Protein AF-A0A1H1K9F5-F1 (afdb_monomer_lite)

pLDDT: mean 82.19, std 9.65, range [50.91, 91.38]

Foldseek 3Di:
DLLVVVCVPDPDDPVLSVLLVLLLVLLCVVVVDDDPVVSNVLSVQLVVVSVVDPDRHNVVSNVVSNVVVVVVVD

Radius of gyration: 11.21 Å; chains: 1; bounding box: 22×24×29 Å

Secondary structure (DSSP, 8-state):
-HHHHHHTT----HHHHHHHHHHHHHHHHHTT--SHHHHHHHHHHHHHHHHH-SS--HHHHHHHHHHHHHHHT-

Sequence (74 aa):
MAIRRLLEGSTFAPETVQALGEAYQGVVEALGLRDRAAKEEAAQLIIGLATSLKTVDAAQLRDEAIAKLKDKDR

Structure (mmCIF, N/CA/C/O backbone):
data_AF-A0A1H1K9F5-F1
#
_entry.id   AF-A0A1H1K9F5-F1
#
loop_
_atom_site.group_PDB
_atom_site.id
_atom_site.type_symbol
_atom_site.label_atom_id
_atom_site.label_alt_id
_atom_site.label_comp_id
_atom_site.label_asym_id
_atom_site.label_entity_id
_atom_site.label_seq_id
_atom_site.pdbx_PDB_ins_code
_atom_site.Cartn_x
_atom_site.Cartn_y
_atom_site.Cartn_z
_atom_site.occupancy
_atom_site.B_iso_or_equiv
_atom_site.auth_seq_id
_atom_site.auth_comp_id
_atom_site.auth_asym_id
_atom_site.auth_atom_id
_atom_site.pdbx_PDB_model_num
ATOM 1 N N . MET A 1 1 ? -0.984 -13.944 0.068 1.00 60.12 1 MET A N 1
ATOM 2 C CA . MET A 1 1 ? -1.008 -12.508 0.433 1.00 60.12 1 MET A CA 1
ATOM 3 C C . MET A 1 1 ? -2.067 -11.817 -0.410 1.00 60.12 1 MET A C 1
ATOM 5 O O . MET A 1 1 ? -2.151 -12.155 -1.583 1.00 60.12 1 MET A O 1
ATOM 9 N N . ALA A 1 2 ? -2.862 -10.900 0.153 1.00 64.62 2 ALA A N 1
ATOM 10 C CA . ALA A 1 2 ? -3.933 -10.210 -0.582 1.00 64.62 2 ALA A CA 1
ATOM 11 C C . ALA A 1 2 ? -3.402 -9.489 -1.833 1.00 64.62 2 ALA A C 1
ATOM 13 O O . ALA A 1 2 ? -3.974 -9.624 -2.910 1.00 64.62 2 ALA A O 1
ATOM 14 N N . ILE A 1 3 ? -2.233 -8.852 -1.717 1.00 68.88 3 ILE A N 1
ATOM 15 C CA . ILE A 1 3 ? -1.614 -8.138 -2.834 1.00 68.88 3 ILE A CA 1
ATOM 16 C C . ILE A 1 3 ? -1.165 -9.055 -3.983 1.00 68.88 3 ILE A C 1
ATOM 18 O O . ILE A 1 3 ? -1.321 -8.684 -5.137 1.00 68.88 3 ILE A O 1
ATOM 22 N N . ARG A 1 4 ? -0.715 -10.295 -3.715 1.00 68.81 4 ARG A N 1
ATOM 23 C CA . ARG A 1 4 ? -0.302 -11.238 -4.782 1.00 68.81 4 ARG A CA 1
ATOM 24 C C . ARG A 1 4 ? -1.423 -11.512 -5.784 1.00 68.81 4 ARG A C 1
ATOM 26 O O . ARG A 1 4 ? -1.162 -11.570 -6.975 1.00 68.81 4 ARG A O 1
ATOM 33 N N . ARG A 1 5 ? -2.661 -11.630 -5.300 1.00 68.25 5 ARG A N 1
ATOM 34 C CA . ARG A 1 5 ? -3.829 -11.923 -6.141 1.00 68.25 5 ARG A CA 1
ATOM 35 C C . ARG A 1 5 ? -4.198 -10.753 -7.059 1.00 68.25 5 ARG A C 1
ATOM 37 O O . ARG A 1 5 ? -4.747 -10.963 -8.129 1.00 68.25 5 ARG A O 1
ATOM 44 N N . LEU A 1 6 ? -3.889 -9.528 -6.632 1.00 67.00 6 LEU A N 1
ATOM 45 C CA . LEU A 1 6 ? -4.070 -8.316 -7.434 1.00 67.00 6 LEU A CA 1
ATOM 46 C C . LEU A 1 6 ? -2.923 -8.132 -8.448 1.00 67.00 6 LEU A C 1
ATOM 48 O O . LEU A 1 6 ? -3.119 -7.555 -9.514 1.00 67.00 6 LEU A O 1
ATOM 52 N N . LEU A 1 7 ? -1.738 -8.670 -8.148 1.00 69.44 7 LEU A N 1
ATOM 53 C CA . LEU A 1 7 ? -0.564 -8.618 -9.023 1.00 69.44 7 LEU A CA 1
ATOM 54 C C . L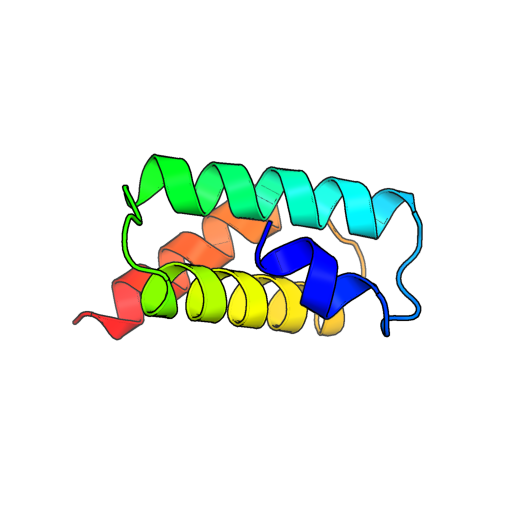EU A 1 7 ? -0.572 -9.677 -10.136 1.00 69.44 7 LEU A C 1
ATOM 56 O O . LEU A 1 7 ? 0.003 -9.421 -11.187 1.00 69.44 7 LEU A O 1
ATOM 60 N N . GLU A 1 8 ? -1.242 -10.823 -9.956 1.00 66.38 8 GLU A N 1
ATOM 61 C CA . GLU A 1 8 ? -1.312 -11.910 -10.959 1.00 66.38 8 GLU A CA 1
ATOM 62 C C . GLU A 1 8 ? -1.894 -11.487 -12.325 1.00 66.38 8 GLU A C 1
ATOM 64 O O . GLU A 1 8 ? -1.653 -12.164 -13.319 1.00 66.38 8 GLU A O 1
ATOM 69 N N . GLY A 1 9 ? -2.624 -10.368 -12.399 1.00 62.78 9 GLY A N 1
ATOM 70 C CA . GLY A 1 9 ? -3.158 -9.805 -13.649 1.00 62.78 9 GLY A CA 1
ATOM 71 C C . GLY A 1 9 ? -2.480 -8.515 -14.120 1.00 62.78 9 GLY A C 1
ATOM 72 O O . GLY A 1 9 ? -2.971 -7.888 -15.055 1.00 62.78 9 GLY A O 1
ATOM 73 N N . SER A 1 10 ? -1.403 -8.080 -13.462 1.00 66.56 10 SER A N 1
ATOM 74 C CA . SER A 1 10 ? -0.799 -6.764 -13.694 1.00 66.56 10 SER A CA 1
ATOM 75 C C . SER A 1 10 ? 0.507 -6.856 -14.490 1.00 66.56 10 SER A C 1
ATOM 77 O O . SER A 1 10 ? 1.337 -7.722 -14.236 1.00 66.56 10 SER A O 1
ATOM 79 N N . THR A 1 11 ? 0.743 -5.913 -15.406 1.00 73.81 11 THR A N 1
ATOM 80 C CA . THR A 1 11 ? 1.942 -5.843 -16.273 1.00 73.81 11 THR A CA 1
ATOM 81 C C . THR A 1 11 ? 3.172 -5.234 -15.586 1.00 73.81 11 THR A C 1
ATOM 83 O O . THR A 1 11 ? 4.067 -4.711 -16.251 1.00 73.81 11 THR A O 1
ATOM 86 N N . PHE A 1 12 ? 3.208 -5.229 -14.253 1.00 76.12 12 PHE A N 1
ATOM 87 C CA . PHE A 1 12 ? 4.298 -4.609 -13.504 1.00 76.12 12 PHE A CA 1
ATOM 88 C C . PHE A 1 12 ? 5.616 -5.350 -13.728 1.00 76.12 12 PHE A C 1
ATOM 90 O O . PHE A 1 12 ? 5.653 -6.578 -13.812 1.00 76.12 12 PHE A O 1
ATOM 97 N N . ALA A 1 13 ? 6.711 -4.591 -13.773 1.00 81.50 13 ALA A N 1
ATOM 98 C CA . ALA A 1 13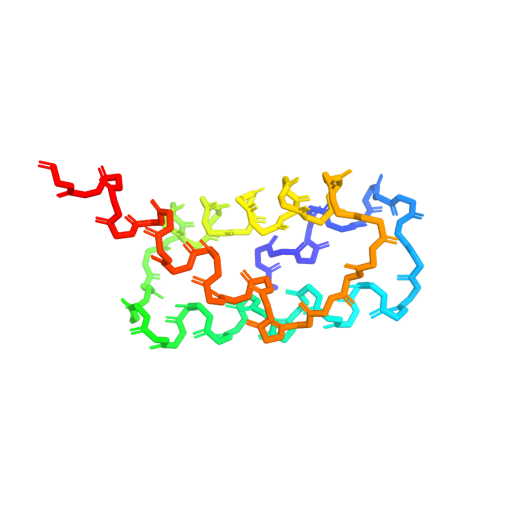 ? 8.042 -5.173 -13.781 1.00 81.50 13 ALA A CA 1
ATOM 99 C C . ALA A 1 13 ? 8.272 -5.993 -12.492 1.00 81.50 13 ALA A C 1
ATOM 101 O O . ALA A 1 13 ? 7.732 -5.637 -11.439 1.00 81.50 13 ALA A O 1
ATOM 102 N N . PRO A 1 14 ? 9.096 -7.056 -12.523 1.00 80.31 14 PRO A N 1
ATOM 103 C CA . PRO A 1 14 ? 9.377 -7.879 -11.341 1.00 80.31 14 PRO A CA 1
ATOM 104 C C . PRO A 1 14 ? 9.881 -7.063 -10.141 1.00 80.31 14 PRO A C 1
ATOM 106 O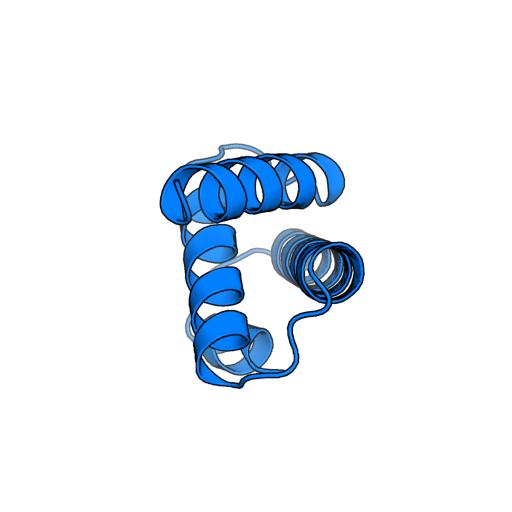 O . PRO A 1 14 ? 9.494 -7.314 -9.003 1.00 80.31 14 PRO A O 1
ATOM 109 N N . GLU A 1 15 ? 10.691 -6.041 -10.415 1.00 81.50 15 GLU A N 1
ATOM 110 C CA . GLU A 1 15 ? 11.245 -5.098 -9.435 1.00 81.50 15 GLU A CA 1
ATOM 111 C C . GLU A 1 15 ? 10.130 -4.302 -8.742 1.00 81.50 15 GLU A C 1
ATOM 113 O O . GLU A 1 15 ? 10.092 -4.165 -7.521 1.00 81.50 15 GLU A O 1
ATOM 118 N N . THR A 1 16 ? 9.151 -3.849 -9.527 1.00 83.56 16 THR A N 1
ATOM 119 C CA . THR A 1 16 ? 7.955 -3.172 -9.032 1.00 83.56 16 THR A CA 1
ATOM 120 C C . THR A 1 16 ? 7.107 -4.109 -8.181 1.00 83.56 16 THR A C 1
ATOM 122 O O . THR A 1 16 ? 6.668 -3.726 -7.104 1.00 83.56 16 THR A O 1
ATOM 125 N N . VAL A 1 17 ? 6.907 -5.357 -8.611 1.00 84.19 17 VAL A N 1
ATOM 126 C CA . VAL A 1 17 ? 6.161 -6.362 -7.836 1.00 84.19 17 VAL A CA 1
ATOM 127 C C . VAL A 1 17 ? 6.803 -6.595 -6.466 1.00 84.19 17 VAL A C 1
ATOM 129 O O . VAL A 1 17 ? 6.088 -6.705 -5.466 1.00 84.19 17 VAL A O 1
ATOM 132 N N . GLN A 1 18 ? 8.135 -6.631 -6.404 1.00 85.69 18 GLN A N 1
ATOM 133 C CA . GLN A 1 18 ? 8.865 -6.755 -5.147 1.00 85.69 18 GLN A CA 1
ATOM 134 C C . GLN A 1 18 ? 8.648 -5.530 -4.247 1.00 85.69 18 GLN A C 1
ATOM 136 O O . GLN A 1 18 ? 8.236 -5.691 -3.097 1.00 85.69 18 GLN A O 1
ATOM 141 N N . ALA A 1 19 ? 8.815 -4.320 -4.789 1.00 87.38 19 ALA A N 1
ATOM 142 C CA . ALA A 1 19 ? 8.593 -3.081 -4.047 1.00 87.38 19 ALA A CA 1
ATOM 143 C C . ALA A 1 19 ? 7.154 -2.962 -3.507 1.00 87.38 19 ALA A C 1
ATOM 145 O O . ALA A 1 19 ? 6.945 -2.527 -2.375 1.00 87.38 19 ALA A O 1
ATOM 146 N N . LEU A 1 20 ? 6.155 -3.411 -4.275 1.00 88.25 20 LEU A N 1
ATOM 147 C CA . LEU A 1 20 ? 4.753 -3.444 -3.843 1.00 88.25 20 LEU A CA 1
ATOM 148 C C . LEU A 1 20 ? 4.530 -4.412 -2.681 1.00 88.25 20 LEU A C 1
ATOM 150 O O . LEU A 1 20 ? 3.785 -4.098 -1.751 1.00 88.25 20 LEU A O 1
ATOM 154 N N . GLY A 1 21 ? 5.171 -5.581 -2.721 1.00 88.94 21 GLY A N 1
ATOM 155 C CA . GLY A 1 21 ? 5.118 -6.558 -1.638 1.00 88.94 21 GLY A CA 1
ATOM 156 C C . GLY A 1 21 ? 5.708 -6.015 -0.336 1.00 88.94 21 GLY A C 1
ATOM 157 O O . GLY A 1 21 ? 5.074 -6.133 0.714 1.00 88.94 21 GLY A O 1
ATOM 158 N N . GLU A 1 22 ? 6.878 -5.380 -0.419 1.00 90.25 22 GLU A N 1
ATOM 159 C CA . GLU A 1 22 ? 7.562 -4.764 0.724 1.00 90.25 22 GLU A CA 1
ATOM 160 C C . GLU A 1 22 ? 6.755 -3.599 1.307 1.00 90.25 22 GLU A C 1
ATOM 162 O O . GLU A 1 22 ? 6.509 -3.560 2.517 1.00 90.25 22 GLU A O 1
ATOM 167 N N . ALA A 1 23 ? 6.256 -2.702 0.450 1.00 90.69 23 ALA A N 1
ATOM 168 C CA . ALA A 1 23 ? 5.399 -1.599 0.870 1.00 90.69 23 ALA A CA 1
ATOM 169 C C . ALA A 1 23 ? 4.146 -2.116 1.587 1.00 90.69 23 ALA A C 1
ATOM 171 O O . ALA A 1 23 ? 3.824 -1.669 2.686 1.00 90.69 23 ALA A O 1
ATOM 172 N N . TYR A 1 24 ? 3.468 -3.110 1.010 1.00 91.25 24 TYR A N 1
ATOM 173 C CA . TYR A 1 24 ? 2.261 -3.698 1.587 1.00 91.25 24 TYR A CA 1
ATOM 174 C C . TYR A 1 24 ? 2.499 -4.326 2.953 1.00 91.25 24 TYR A C 1
ATOM 176 O O . TYR A 1 24 ? 1.712 -4.102 3.874 1.00 91.25 24 TYR A O 1
ATOM 184 N N . GLN A 1 25 ? 3.581 -5.087 3.105 1.00 90.50 25 GLN A N 1
ATOM 185 C CA . GLN A 1 25 ? 3.914 -5.664 4.398 1.00 90.50 25 GLN A CA 1
ATOM 186 C C . GLN A 1 25 ? 4.195 -4.567 5.434 1.00 90.50 25 GLN A C 1
ATOM 188 O O . GLN A 1 25 ? 3.632 -4.616 6.527 1.00 90.50 25 GLN A O 1
ATOM 193 N N . GLY A 1 26 ? 4.957 -3.535 5.060 1.00 91.00 26 GLY A N 1
ATOM 194 C CA . GLY A 1 26 ? 5.232 -2.391 5.928 1.00 91.00 26 GLY A CA 1
ATOM 195 C C . GLY A 1 26 ? 3.969 -1.640 6.361 1.00 91.00 26 GLY A C 1
ATOM 196 O O . GLY A 1 26 ? 3.845 -1.282 7.528 1.00 91.00 26 GLY A O 1
ATOM 197 N N . VAL A 1 27 ? 2.998 -1.443 5.462 1.00 91.00 27 VAL A N 1
ATOM 198 C CA . VAL A 1 27 ? 1.708 -0.807 5.791 1.00 91.00 27 VAL A CA 1
ATOM 199 C C . VAL A 1 27 ? 0.895 -1.672 6.754 1.00 91.00 27 VAL A C 1
ATOM 201 O O . VAL A 1 27 ? 0.376 -1.167 7.750 1.00 91.00 27 VAL A O 1
ATOM 204 N N . VAL A 1 28 ? 0.792 -2.978 6.482 1.00 90.75 28 VAL A N 1
ATOM 205 C CA . VAL A 1 28 ? 0.045 -3.919 7.331 1.00 90.75 28 VAL A CA 1
ATOM 206 C C . VAL A 1 28 ? 0.634 -3.983 8.737 1.00 90.75 28 VAL A C 1
ATOM 208 O O . VAL A 1 28 ? -0.125 -3.986 9.704 1.00 90.75 28 VAL A O 1
ATOM 211 N N . GLU A 1 29 ? 1.960 -4.013 8.860 1.00 91.38 29 GLU A N 1
ATOM 212 C CA . GLU A 1 29 ? 2.649 -4.015 10.152 1.00 91.38 29 GLU A CA 1
ATOM 213 C C . GLU A 1 29 ? 2.503 -2.669 10.876 1.00 91.38 29 GLU A C 1
ATOM 215 O O . GLU A 1 29 ? 2.131 -2.650 12.048 1.00 91.38 29 GLU A O 1
ATOM 220 N N . ALA A 1 30 ? 2.709 -1.543 10.184 1.00 90.06 30 ALA A N 1
ATOM 221 C CA . ALA A 1 30 ? 2.654 -0.207 10.781 1.00 90.06 30 ALA A CA 1
ATOM 222 C C . ALA A 1 30 ? 1.253 0.187 11.272 1.00 90.06 30 ALA A C 1
ATOM 224 O O . ALA A 1 30 ? 1.122 0.872 12.287 1.00 90.06 30 ALA A O 1
ATOM 225 N N . LEU A 1 31 ? 0.208 -0.228 10.554 1.00 87.12 31 LEU A N 1
ATOM 226 C CA . LEU A 1 31 ? -1.186 0.033 10.925 1.00 87.12 31 LEU A CA 1
ATOM 227 C C . LEU A 1 31 ? -1.815 -1.121 11.717 1.00 87.12 31 LEU A C 1
ATOM 229 O O . LEU A 1 31 ? -2.966 -1.025 12.134 1.00 87.12 31 LEU A O 1
ATOM 233 N N . GLY A 1 32 ? -1.084 -2.221 11.925 1.00 90.62 32 GLY A N 1
ATOM 234 C CA . GLY A 1 32 ? -1.586 -3.396 12.632 1.00 90.62 32 GLY A CA 1
ATOM 235 C C . GLY A 1 32 ? -2.818 -4.021 11.971 1.00 90.62 32 GLY A C 1
ATOM 236 O O . GLY A 1 32 ? -3.681 -4.548 12.675 1.00 90.62 32 GLY A O 1
ATOM 237 N N . LEU A 1 33 ? -2.923 -3.963 10.637 1.00 87.69 33 LEU A N 1
ATOM 238 C CA . LEU A 1 33 ? -4.108 -4.414 9.905 1.00 87.69 33 LEU A CA 1
ATOM 239 C C . LEU A 1 33 ? -4.291 -5.921 10.097 1.00 87.69 33 LEU A C 1
ATOM 241 O O . LEU A 1 33 ? -3.471 -6.737 9.663 1.00 87.69 33 LEU A O 1
ATOM 245 N N . ARG A 1 34 ? -5.393 -6.321 10.732 1.00 86.19 34 ARG A N 1
ATOM 246 C CA . ARG A 1 34 ? -5.734 -7.737 10.944 1.00 86.19 34 ARG A CA 1
ATOM 247 C C . ARG A 1 34 ? -6.821 -8.191 9.989 1.00 86.19 34 ARG A C 1
ATOM 249 O O . ARG A 1 34 ? -6.694 -9.280 9.417 1.00 86.19 34 ARG A O 1
ATOM 256 N N . ASP A 1 35 ? -7.790 -7.319 9.750 1.00 87.69 35 ASP A N 1
ATOM 257 C CA . ASP A 1 35 ? -8.954 -7.580 8.922 1.00 87.69 35 ASP A CA 1
ATOM 258 C C . ASP A 1 35 ? -8.608 -7.746 7.451 1.00 87.69 35 ASP A C 1
ATOM 260 O O . ASP A 1 35 ? -7.735 -7.079 6.888 1.00 87.69 35 ASP A O 1
ATOM 264 N N . ARG A 1 36 ? -9.332 -8.659 6.806 1.00 84.81 36 ARG A N 1
ATOM 265 C CA . ARG A 1 36 ? -9.162 -8.923 5.380 1.00 84.81 36 ARG A CA 1
ATOM 266 C C . ARG A 1 36 ? -9.558 -7.716 4.529 1.00 84.81 36 ARG A C 1
ATOM 268 O O . ARG A 1 36 ? -8.854 -7.430 3.570 1.00 84.81 36 ARG A O 1
ATOM 275 N N . ALA A 1 37 ? -10.630 -7.014 4.900 1.00 86.12 37 ALA A N 1
ATOM 276 C CA . ALA A 1 37 ? -11.094 -5.827 4.185 1.00 86.12 37 ALA A CA 1
ATOM 277 C C . ALA A 1 37 ? -10.041 -4.708 4.217 1.00 86.12 37 ALA A C 1
ATOM 279 O O . ALA A 1 37 ? -9.645 -4.218 3.166 1.00 86.12 37 ALA A O 1
ATOM 280 N N . ALA A 1 38 ? -9.492 -4.402 5.398 1.00 86.12 38 ALA A N 1
ATOM 281 C CA . ALA A 1 38 ? -8.447 -3.390 5.547 1.00 86.12 38 ALA A CA 1
ATOM 282 C C . ALA A 1 38 ? -7.159 -3.757 4.785 1.00 86.12 38 ALA A C 1
ATOM 284 O O . ALA A 1 38 ? -6.513 -2.909 4.173 1.00 86.12 38 ALA A O 1
ATOM 285 N N . LYS A 1 39 ? -6.799 -5.046 4.765 1.00 88.62 39 LYS A N 1
ATOM 286 C CA . LYS A 1 39 ? -5.692 -5.568 3.949 1.00 88.62 39 LYS A CA 1
ATOM 287 C C . LYS A 1 39 ? -5.947 -5.425 2.447 1.00 88.62 39 LYS A C 1
ATOM 289 O O . LYS A 1 39 ? -5.043 -5.041 1.713 1.00 88.62 39 LYS A O 1
ATOM 294 N N . GLU A 1 40 ? -7.144 -5.751 1.967 1.00 88.44 40 GLU A N 1
ATOM 295 C CA . GLU A 1 40 ? -7.496 -5.577 0.551 1.00 88.44 40 GLU A CA 1
ATOM 296 C C . GLU A 1 40 ? -7.491 -4.094 0.156 1.00 88.44 40 GLU A C 1
ATOM 298 O O . GLU A 1 40 ? -6.939 -3.751 -0.887 1.00 88.44 40 GLU A O 1
ATOM 303 N N . GLU A 1 41 ? -8.000 -3.213 1.015 1.00 88.56 41 GLU A N 1
ATOM 304 C CA . GLU A 1 41 ? -7.975 -1.766 0.805 1.00 88.56 41 GLU A CA 1
ATOM 305 C C . GLU A 1 41 ? -6.547 -1.214 0.733 1.00 88.56 41 GLU A C 1
ATOM 307 O O . GLU A 1 41 ? -6.199 -0.523 -0.227 1.00 88.56 41 GLU A O 1
ATOM 312 N N . ALA A 1 42 ? -5.684 -1.581 1.686 1.00 88.94 42 ALA A N 1
ATOM 313 C CA . ALA A 1 42 ? -4.277 -1.192 1.662 1.00 88.94 42 ALA A CA 1
ATOM 314 C C . ALA A 1 42 ? -3.577 -1.668 0.378 1.00 88.94 42 ALA A C 1
ATOM 316 O O . ALA A 1 42 ? -2.826 -0.914 -0.237 1.00 88.94 42 ALA A O 1
ATOM 317 N N . ALA A 1 43 ? -3.853 -2.897 -0.068 1.00 89.00 43 ALA A N 1
ATOM 318 C CA . ALA A 1 43 ? -3.281 -3.431 -1.300 1.00 89.00 43 ALA A CA 1
ATOM 319 C C . ALA A 1 43 ? -3.755 -2.668 -2.550 1.00 89.00 43 ALA A C 1
ATOM 321 O O . ALA A 1 43 ? -2.936 -2.347 -3.410 1.00 89.00 43 ALA A O 1
ATOM 322 N N . GLN A 1 44 ? -5.049 -2.349 -2.650 1.00 88.06 44 GLN A N 1
ATOM 323 C CA . GLN A 1 44 ? -5.593 -1.560 -3.762 1.00 88.06 44 GLN A CA 1
ATOM 324 C C . GLN A 1 44 ? -4.989 -0.158 -3.812 1.00 88.06 44 GLN A C 1
ATOM 326 O O . GLN A 1 44 ? -4.643 0.330 -4.886 1.00 88.06 44 GLN A O 1
ATOM 331 N N . LEU A 1 45 ? -4.829 0.476 -2.651 1.00 89.25 45 LEU A N 1
ATOM 332 C CA . LEU A 1 45 ? -4.296 1.826 -2.548 1.00 89.25 45 LEU A CA 1
ATOM 333 C C . LEU A 1 45 ? -2.821 1.874 -2.973 1.00 89.25 45 LEU A C 1
ATOM 335 O O . LEU A 1 45 ? -2.444 2.722 -3.777 1.00 89.25 45 LEU A O 1
ATOM 339 N N . ILE A 1 46 ? -2.016 0.908 -2.525 1.00 89.06 46 ILE A N 1
ATOM 340 C CA . ILE A 1 46 ? -0.609 0.756 -2.928 1.00 89.06 46 ILE A CA 1
ATOM 341 C C . ILE A 1 46 ? -0.478 0.521 -4.437 1.00 89.06 46 ILE A C 1
ATOM 343 O O . ILE A 1 46 ? 0.361 1.145 -5.083 1.00 89.06 46 ILE A O 1
ATOM 347 N N . ILE A 1 47 ? -1.323 -0.333 -5.021 1.00 87.19 47 ILE A N 1
ATOM 348 C CA . ILE A 1 47 ? -1.325 -0.571 -6.472 1.00 87.19 47 ILE A CA 1
ATOM 349 C C . ILE A 1 47 ? -1.733 0.695 -7.233 1.00 87.19 47 ILE A C 1
ATOM 351 O O . ILE A 1 47 ? -1.096 1.037 -8.225 1.00 87.19 47 ILE A O 1
ATOM 355 N N . GLY A 1 48 ? -2.746 1.421 -6.752 1.00 85.94 48 GLY A N 1
ATOM 356 C CA . GLY A 1 48 ? -3.165 2.694 -7.339 1.00 85.94 48 GLY A CA 1
ATOM 357 C C . GLY A 1 48 ? -2.043 3.736 -7.335 1.00 85.94 48 GLY A C 1
ATOM 358 O O . GLY A 1 48 ? -1.779 4.370 -8.358 1.00 85.94 48 GLY A O 1
ATOM 359 N N . LEU A 1 49 ? -1.319 3.862 -6.219 1.00 86.31 49 LEU A N 1
ATOM 360 C CA . LEU A 1 49 ? -0.137 4.724 -6.129 1.00 86.31 49 LEU A CA 1
ATOM 361 C C . LEU A 1 49 ? 0.940 4.297 -7.130 1.00 86.31 49 LEU A C 1
ATOM 363 O O . LEU A 1 49 ? 1.452 5.124 -7.879 1.00 86.31 49 LEU A O 1
ATOM 367 N N . ALA A 1 50 ? 1.214 2.999 -7.224 1.00 85.38 50 ALA A N 1
ATOM 368 C CA . ALA A 1 50 ? 2.199 2.453 -8.150 1.00 85.38 50 ALA A CA 1
ATOM 369 C C . ALA A 1 50 ? 1.855 2.701 -9.621 1.00 85.38 50 ALA A C 1
ATOM 371 O O . ALA A 1 50 ? 2.748 2.969 -10.416 1.00 85.38 50 ALA A O 1
ATOM 372 N N . THR A 1 51 ? 0.570 2.661 -9.989 1.00 81.81 51 THR A N 1
ATOM 373 C CA . THR A 1 51 ? 0.137 3.018 -11.350 1.00 81.81 51 THR A CA 1
ATOM 374 C 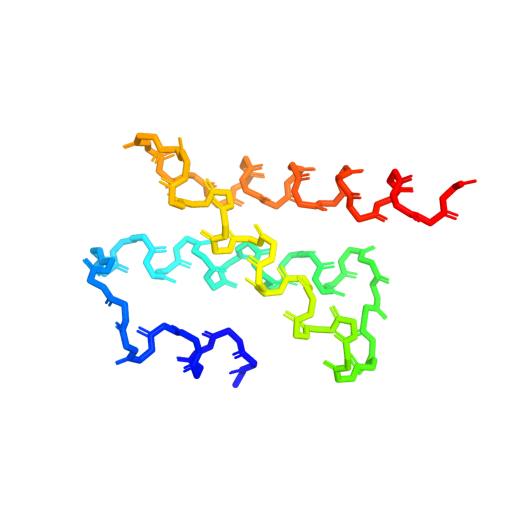C . THR A 1 51 ? 0.278 4.507 -11.662 1.00 81.81 51 THR A C 1
ATOM 376 O O . THR A 1 51 ? 0.406 4.872 -12.828 1.00 81.81 51 THR A O 1
ATOM 379 N N . SER A 1 52 ? 0.255 5.371 -10.644 1.00 80.75 52 SER A N 1
ATOM 380 C CA . SER A 1 52 ? 0.377 6.822 -10.815 1.00 80.75 52 SER A CA 1
ATOM 381 C C . SER A 1 52 ? 1.828 7.313 -10.779 1.00 80.75 52 SER A C 1
ATOM 383 O O . SER A 1 52 ? 2.108 8.426 -11.231 1.00 80.75 52 SER A O 1
ATOM 385 N N . LEU A 1 53 ? 2.746 6.520 -10.226 1.00 73.56 53 LEU A N 1
ATOM 386 C CA . LEU A 1 53 ? 4.151 6.874 -10.061 1.00 73.56 53 LEU A CA 1
ATOM 387 C C . LEU A 1 53 ? 4.984 6.375 -11.248 1.00 73.56 53 LEU A C 1
ATOM 389 O O . LEU A 1 53 ? 4.871 5.234 -11.684 1.00 73.56 53 LEU A O 1
ATOM 393 N N . LYS A 1 54 ? 5.872 7.234 -11.762 1.00 68.88 54 LYS A N 1
ATOM 394 C CA . LYS A 1 54 ? 6.827 6.865 -12.826 1.00 68.88 54 LYS A CA 1
ATOM 395 C C . LYS A 1 54 ? 7.923 5.910 -12.348 1.00 68.88 54 LYS A C 1
ATOM 397 O O . LYS A 1 54 ? 8.488 5.182 -13.156 1.00 68.88 54 LYS A O 1
ATOM 402 N N . THR A 1 55 ? 8.237 5.947 -11.059 1.00 70.06 55 THR A N 1
ATOM 403 C CA . THR A 1 55 ? 9.251 5.122 -10.399 1.00 70.06 55 THR A CA 1
ATOM 404 C C . THR A 1 55 ? 8.663 4.600 -9.107 1.00 70.06 55 THR A C 1
ATOM 406 O O . THR A 1 55 ? 8.106 5.373 -8.328 1.00 70.06 55 THR A O 1
ATOM 409 N N . VAL A 1 56 ? 8.775 3.293 -8.897 1.00 79.38 56 VAL A N 1
ATOM 410 C CA . VAL A 1 56 ? 8.169 2.627 -7.750 1.00 79.38 56 VAL A CA 1
ATOM 411 C C . VAL A 1 56 ? 9.237 2.352 -6.700 1.00 79.38 56 VAL A C 1
ATOM 413 O O . VAL A 1 56 ? 10.046 1.445 -6.866 1.00 79.38 56 VAL A O 1
ATOM 416 N N . ASP A 1 57 ? 9.219 3.145 -5.630 1.00 86.12 57 ASP A N 1
ATOM 417 C CA . ASP A 1 57 ? 10.034 2.948 -4.431 1.00 86.12 57 ASP A CA 1
ATOM 418 C C . ASP A 1 57 ? 9.165 2.398 -3.289 1.00 86.12 57 ASP A C 1
ATOM 420 O O . ASP A 1 57 ? 8.071 2.904 -3.018 1.00 86.12 57 ASP A O 1
ATOM 424 N N . ALA A 1 58 ? 9.637 1.341 -2.624 1.00 85.81 58 ALA A N 1
ATOM 425 C CA . ALA A 1 58 ? 8.875 0.650 -1.586 1.00 85.81 58 ALA A CA 1
ATOM 426 C C . ALA A 1 58 ? 8.627 1.524 -0.345 1.00 85.81 58 ALA A C 1
ATOM 428 O O . ALA A 1 58 ? 7.541 1.472 0.241 1.00 85.81 58 ALA A O 1
ATOM 429 N N . ALA A 1 59 ? 9.609 2.336 0.059 1.00 88.19 59 ALA A N 1
ATOM 430 C CA . ALA A 1 59 ? 9.489 3.204 1.225 1.00 88.19 59 ALA A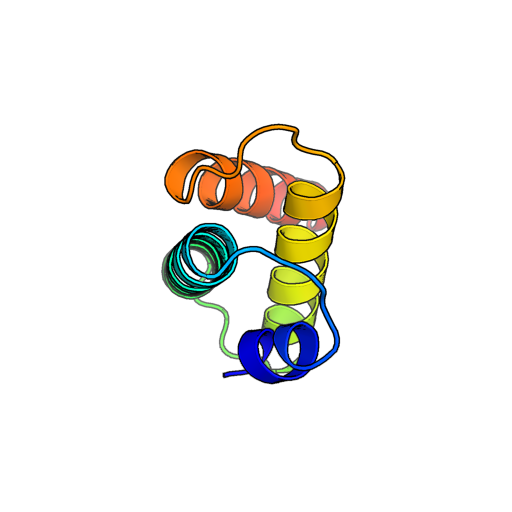 CA 1
ATOM 431 C C . ALA A 1 59 ? 8.530 4.363 0.938 1.00 88.19 59 ALA A C 1
ATOM 433 O O . ALA A 1 59 ? 7.639 4.628 1.747 1.00 88.19 59 ALA A O 1
ATOM 434 N N . GLN A 1 60 ? 8.642 4.979 -0.242 1.00 88.19 60 GLN A N 1
ATOM 435 C CA . GLN A 1 60 ? 7.723 6.032 -0.669 1.00 88.19 60 GLN A CA 1
ATOM 436 C C . GLN A 1 60 ? 6.280 5.519 -0.743 1.00 88.19 60 GLN A C 1
ATOM 438 O O . GLN A 1 60 ? 5.378 6.132 -0.172 1.00 88.19 60 GLN A O 1
ATOM 443 N N . LEU A 1 61 ? 6.054 4.369 -1.392 1.00 88.50 61 LEU A N 1
ATOM 444 C CA . LEU A 1 61 ? 4.725 3.762 -1.481 1.00 88.50 61 LEU A CA 1
ATOM 445 C C . LEU A 1 61 ? 4.126 3.476 -0.106 1.00 88.50 61 LEU A C 1
ATOM 447 O O . LEU A 1 61 ? 2.939 3.715 0.109 1.00 88.50 61 LEU A O 1
ATOM 451 N N . ARG A 1 62 ? 4.935 2.951 0.818 1.00 89.75 62 ARG A N 1
ATOM 452 C CA . ARG A 1 62 ? 4.505 2.672 2.188 1.00 89.75 62 ARG A CA 1
ATOM 453 C C . ARG A 1 62 ? 4.068 3.955 2.888 1.00 89.75 62 ARG A C 1
ATOM 455 O O . ARG A 1 62 ? 2.980 3.988 3.458 1.00 89.75 62 ARG A O 1
ATOM 462 N N . ASP A 1 63 ? 4.904 4.987 2.859 1.00 89.94 63 ASP A N 1
ATOM 463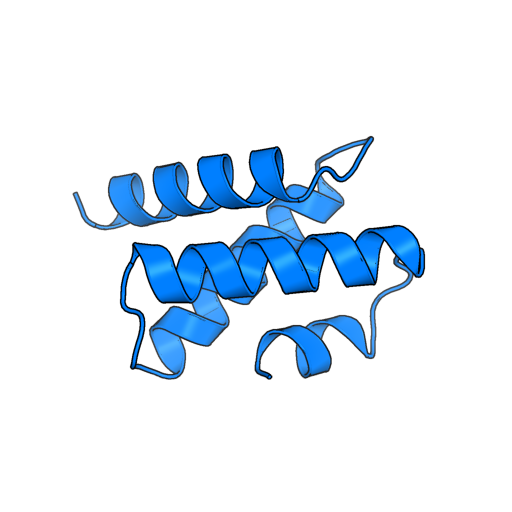 C CA . ASP A 1 63 ? 4.662 6.221 3.605 1.00 89.94 63 ASP A CA 1
ATOM 464 C C . ASP A 1 63 ? 3.449 6.980 3.040 1.00 89.94 63 ASP A C 1
ATOM 466 O O . ASP A 1 63 ? 2.584 7.415 3.805 1.00 89.94 63 ASP A O 1
ATOM 470 N N . GLU A 1 64 ? 3.311 7.043 1.712 1.00 88.81 64 GLU A N 1
ATOM 471 C CA . GLU A 1 64 ? 2.128 7.614 1.057 1.00 88.81 64 GLU A CA 1
ATOM 472 C C . GLU A 1 64 ? 0.856 6.805 1.340 1.00 88.81 64 GLU A C 1
ATOM 474 O O . GLU A 1 64 ? -0.198 7.386 1.620 1.00 88.81 64 GLU A O 1
ATOM 479 N N . ALA A 1 65 ? 0.934 5.471 1.313 1.00 88.75 65 ALA A N 1
ATOM 480 C CA . ALA A 1 65 ? -0.211 4.621 1.614 1.00 88.75 65 ALA A CA 1
ATOM 481 C C . ALA A 1 65 ? -0.662 4.767 3.073 1.00 88.75 65 ALA A C 1
ATOM 483 O O . ALA A 1 65 ? -1.859 4.889 3.327 1.00 88.75 65 ALA A O 1
ATOM 484 N N . ILE A 1 66 ? 0.273 4.821 4.029 1.00 89.12 66 ILE A N 1
ATOM 485 C CA . ILE A 1 66 ? -0.033 5.081 5.444 1.00 89.12 66 ILE A CA 1
ATOM 486 C C . ILE A 1 66 ? -0.682 6.453 5.606 1.00 89.12 66 ILE A C 1
ATOM 488 O O . ILE A 1 66 ? -1.683 6.565 6.313 1.00 89.12 66 ILE A O 1
ATOM 492 N N . ALA A 1 67 ? -0.130 7.490 4.971 1.00 89.88 67 ALA A N 1
ATOM 493 C CA . ALA A 1 67 ? -0.673 8.841 5.055 1.00 89.88 67 ALA A CA 1
ATOM 494 C C . ALA A 1 67 ? -2.116 8.894 4.534 1.00 89.88 67 ALA A C 1
ATOM 496 O O . ALA A 1 67 ? -2.992 9.412 5.222 1.00 89.88 67 ALA A O 1
ATOM 497 N N . LYS A 1 68 ? -2.386 8.288 3.370 1.00 87.44 68 LYS A N 1
ATOM 498 C CA . LYS A 1 68 ? -3.735 8.228 2.791 1.00 87.44 68 LYS A CA 1
ATOM 499 C C . LYS A 1 68 ? -4.713 7.401 3.621 1.00 87.44 68 LYS A C 1
ATOM 501 O O . LYS A 1 68 ? -5.857 7.813 3.762 1.00 87.44 68 LYS A O 1
ATOM 506 N N . LEU A 1 69 ? -4.290 6.260 4.165 1.00 86.06 69 LEU A N 1
ATOM 507 C CA . LEU A 1 69 ? -5.151 5.438 5.022 1.00 86.06 69 LEU A CA 1
ATOM 508 C C . LEU A 1 69 ? -5.506 6.174 6.320 1.00 86.06 69 LEU A C 1
ATOM 510 O O . LEU A 1 69 ? -6.660 6.166 6.722 1.00 86.06 69 LEU A O 1
ATOM 514 N N . LYS A 1 70 ? -4.547 6.884 6.930 1.00 83.38 70 LYS A N 1
ATOM 515 C CA . LYS A 1 70 ? -4.795 7.700 8.130 1.00 83.38 70 LYS A CA 1
ATOM 516 C C . LYS A 1 70 ? -5.685 8.915 7.874 1.00 83.38 70 LYS A C 1
ATOM 518 O O . LYS A 1 70 ? -6.451 9.283 8.755 1.00 83.38 70 LYS A O 1
ATOM 523 N N . ASP A 1 71 ? -5.560 9.551 6.711 1.00 81.25 71 ASP A N 1
ATOM 524 C CA . ASP A 1 71 ? -6.407 10.687 6.324 1.00 81.25 71 ASP A CA 1
ATOM 525 C C . ASP A 1 71 ? -7.867 10.260 6.110 1.00 81.25 71 ASP A C 1
ATOM 527 O O . ASP A 1 71 ? -8.787 11.007 6.417 1.00 81.25 71 ASP A O 1
ATOM 531 N N . LYS A 1 72 ? -8.080 9.023 5.648 1.00 66.00 72 LYS A N 1
ATOM 532 C CA . LYS A 1 72 ? -9.404 8.461 5.360 1.00 66.00 72 LYS A CA 1
ATOM 533 C C . LYS A 1 72 ? -10.204 8.054 6.610 1.00 66.00 72 LYS A C 1
ATOM 535 O O . LYS A 1 72 ? -11.423 7.952 6.530 1.00 66.00 72 LYS A O 1
ATOM 540 N N . ASP A 1 73 ? -9.529 7.825 7.736 1.00 57.38 73 ASP A N 1
ATOM 541 C CA . ASP A 1 73 ? -10.126 7.492 9.043 1.00 57.38 73 ASP A CA 1
ATOM 542 C C . ASP A 1 73 ? -10.494 8.739 9.887 1.00 57.38 73 ASP A C 1
ATOM 544 O O . ASP A 1 73 ? -10.884 8.606 11.050 1.00 57.38 73 ASP A O 1
ATOM 548 N N . ARG A 1 74 ? -10.347 9.956 9.340 1.00 50.91 74 ARG A N 1
ATOM 549 C CA . ARG A 1 74 ? -10.578 11.232 10.038 1.00 50.91 74 ARG A CA 1
ATOM 550 C C . ARG A 1 74 ? -11.846 11.941 9.567 1.00 50.91 74 ARG A C 1
ATOM 552 O O . ARG A 1 74 ? -12.486 12.573 10.439 1.00 50.91 74 ARG A O 1
#